Protein AF-S8DXH7-F1 (afdb_monomer_lite)

pLDDT: mean 90.13, std 8.55, range [62.81, 97.19]

Radius of gyration: 12.15 Å; chains: 1; bounding box: 29×16×32 Å

Secondary structure (DSSP, 8-state):
-HHHHHHHHHHHHHHHTS-TTS-SEEEEEETTEEEEEEHHHHHHHHHHHHHHHHHTT-

Foldseek 3Di:
DVVLLVVLVVVLVVLVPDDPVDDQWDWDDDPPDTDIDGSVVVNVVSVVSNVVVVVVVD

Structure (mmCIF, N/CA/C/O backbone):
data_AF-S8DXH7-F1
#
_entry.id   AF-S8DXH7-F1
#
loop_
_atom_site.group_PDB
_atom_site.id
_atom_site.type_symbol
_atom_site.label_atom_id
_atom_site.label_alt_id
_atom_site.label_comp_id
_atom_site.label_asym_id
_atom_site.label_entity_id
_atom_site.label_seq_id
_atom_site.pdbx_PDB_ins_code
_atom_site.Cartn_x
_atom_site.Cartn_y
_atom_site.Cartn_z
_atom_site.occupancy
_atom_site.B_iso_or_equiv
_atom_site.auth_seq_id
_atom_site.auth_comp_id
_atom_site.auth_asym_id
_atom_site.auth_atom_id
_atom_site.pdbx_PDB_model_num
ATOM 1 N N . ILE A 1 1 ? -12.306 -1.749 11.219 1.00 79.56 1 ILE A N 1
ATOM 2 C CA . ILE A 1 1 ? -11.176 -0.791 11.312 1.00 79.56 1 ILE A CA 1
ATOM 3 C C . ILE A 1 1 ? -9.860 -1.513 11.625 1.00 79.56 1 ILE A C 1
ATOM 5 O O . ILE A 1 1 ? -8.964 -1.436 10.802 1.00 79.56 1 ILE A O 1
ATOM 9 N N . PHE A 1 2 ? -9.752 -2.318 12.693 1.00 84.38 2 PHE A N 1
ATOM 10 C CA . PHE A 1 2 ? -8.539 -3.126 12.963 1.00 84.38 2 PHE A CA 1
ATOM 11 C C . PHE A 1 2 ? -8.089 -4.028 11.801 1.00 84.38 2 PHE A C 1
ATOM 13 O O . PHE A 1 2 ? -6.914 -4.038 11.450 1.00 84.38 2 PHE A O 1
ATOM 20 N N . LEU A 1 3 ? -9.023 -4.740 11.155 1.00 90.00 3 LEU A N 1
ATOM 21 C CA . LEU A 1 3 ? -8.703 -5.554 9.974 1.00 90.00 3 LEU A CA 1
ATOM 22 C C . LEU A 1 3 ? -8.147 -4.704 8.819 1.00 90.00 3 LEU A C 1
ATOM 24 O O . LEU A 1 3 ? -7.249 -5.139 8.115 1.00 90.00 3 LEU A O 1
ATOM 28 N N . GLN A 1 4 ? -8.650 -3.480 8.653 1.00 90.94 4 GLN A N 1
ATOM 29 C CA . GLN A 1 4 ? -8.190 -2.567 7.610 1.00 90.94 4 GLN A CA 1
ATOM 30 C C . GLN A 1 4 ? -6.758 -2.090 7.884 1.00 90.94 4 GLN A C 1
ATOM 32 O O . GLN A 1 4 ? -5.931 -2.131 6.982 1.00 90.94 4 GLN A O 1
ATOM 37 N N . VAL A 1 5 ? -6.447 -1.727 9.134 1.00 93.62 5 VAL A N 1
ATOM 38 C CA . VAL A 1 5 ? -5.077 -1.397 9.569 1.00 93.62 5 VAL A CA 1
ATOM 39 C C . VAL A 1 5 ? -4.123 -2.549 9.251 1.00 93.62 5 VAL A C 1
ATOM 41 O O . VAL A 1 5 ? -3.131 -2.344 8.557 1.00 93.62 5 VAL A O 1
ATOM 44 N N . ARG A 1 6 ? -4.474 -3.774 9.662 1.00 95.19 6 ARG A N 1
ATOM 45 C CA . ARG A 1 6 ? -3.648 -4.960 9.405 1.00 95.19 6 ARG A CA 1
ATOM 46 C C . ARG A 1 6 ? -3.462 -5.228 7.909 1.00 95.19 6 ARG A C 1
ATOM 48 O O . ARG A 1 6 ? -2.363 -5.570 7.492 1.00 95.19 6 ARG A O 1
ATOM 55 N N . ASN A 1 7 ? -4.511 -5.070 7.103 1.00 95.00 7 ASN A N 1
ATOM 56 C CA . ASN A 1 7 ? -4.429 -5.282 5.657 1.00 95.00 7 ASN A CA 1
ATOM 57 C C . ASN A 1 7 ? -3.457 -4.298 4.990 1.00 95.00 7 ASN A C 1
ATOM 59 O O . ASN A 1 7 ? -2.668 -4.719 4.149 1.00 95.00 7 ASN A O 1
ATOM 63 N N . HIS A 1 8 ? -3.479 -3.018 5.378 1.00 95.50 8 HIS A N 1
ATOM 64 C CA . HIS A 1 8 ? -2.534 -2.030 4.849 1.00 95.50 8 HIS A CA 1
ATOM 65 C C . HIS A 1 8 ? -1.093 -2.323 5.299 1.00 95.50 8 HIS A C 1
ATOM 67 O O . HIS A 1 8 ? -0.173 -2.224 4.492 1.00 95.50 8 HIS A O 1
ATOM 73 N N . GLU A 1 9 ? -0.881 -2.755 6.547 1.00 96.06 9 GLU A N 1
ATOM 74 C CA . GLU A 1 9 ? 0.447 -3.160 7.040 1.00 96.06 9 GLU A CA 1
ATOM 75 C C . GLU A 1 9 ? 1.011 -4.363 6.270 1.00 96.06 9 GLU A C 1
ATOM 77 O O . GLU A 1 9 ? 2.173 -4.351 5.861 1.00 96.06 9 GLU A O 1
ATOM 82 N N . VAL A 1 10 ? 0.177 -5.377 6.014 1.00 97.19 10 VAL A N 1
ATOM 83 C CA . VAL A 1 10 ? 0.560 -6.541 5.202 1.00 97.19 10 VAL A CA 1
ATOM 84 C C . VAL A 1 10 ? 0.887 -6.117 3.770 1.00 97.19 10 VAL A C 1
ATOM 86 O O . VAL A 1 10 ? 1.950 -6.476 3.272 1.00 97.19 10 VAL A O 1
ATOM 89 N N . ALA A 1 11 ? 0.045 -5.296 3.136 1.00 94.81 11 ALA A N 1
ATOM 90 C CA . ALA A 1 11 ? 0.273 -4.828 1.769 1.00 94.81 11 ALA A CA 1
ATOM 91 C C . ALA A 1 11 ? 1.591 -4.046 1.626 1.00 94.81 11 ALA A C 1
ATOM 93 O O . ALA A 1 11 ? 2.327 -4.243 0.660 1.00 94.81 11 ALA A O 1
ATOM 94 N N . ILE A 1 12 ? 1.930 -3.191 2.598 1.00 95.81 12 ILE A N 1
ATOM 95 C CA . ILE A 1 12 ? 3.216 -2.476 2.623 1.00 95.81 12 ILE A CA 1
ATOM 96 C C . ILE A 1 12 ? 4.382 -3.466 2.729 1.00 95.81 12 ILE A C 1
ATOM 98 O O . ILE A 1 12 ? 5.375 -3.319 2.016 1.00 95.81 12 ILE A O 1
ATOM 102 N N . SER A 1 13 ? 4.278 -4.479 3.593 1.00 96.19 13 SER A N 1
ATOM 103 C CA . SER A 1 13 ? 5.320 -5.503 3.728 1.00 96.19 13 SER A CA 1
ATOM 104 C C . SER A 1 13 ? 5.500 -6.311 2.440 1.00 96.19 13 SER A C 1
ATOM 106 O O . SER A 1 13 ? 6.632 -6.559 2.028 1.00 96.19 13 SER A O 1
ATOM 108 N N . GLU A 1 14 ? 4.405 -6.702 1.789 1.00 94.31 14 GLU A N 1
ATOM 109 C CA . GLU A 1 14 ? 4.426 -7.429 0.518 1.00 94.31 14 GLU A CA 1
ATOM 110 C C . GLU A 1 14 ? 5.071 -6.591 -0.591 1.00 94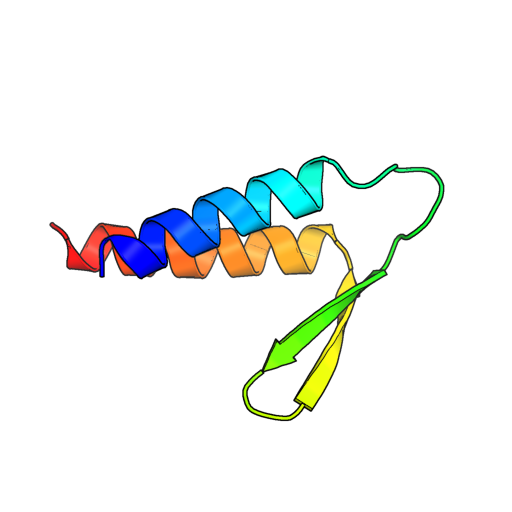.31 14 GLU A C 1
ATOM 112 O O . GLU A 1 14 ? 5.978 -7.075 -1.267 1.00 94.31 14 GLU A O 1
ATOM 117 N N . LEU A 1 15 ? 4.685 -5.317 -0.729 1.00 92.44 15 LEU A N 1
ATOM 118 C CA . LEU A 1 15 ? 5.268 -4.394 -1.710 1.00 92.44 15 LEU A CA 1
ATOM 119 C C . LEU A 1 15 ? 6.775 -4.187 -1.502 1.00 92.44 15 LEU A C 1
ATOM 121 O O . LEU A 1 15 ? 7.516 -4.166 -2.480 1.00 92.44 15 LEU A O 1
ATOM 125 N N . ASN A 1 16 ? 7.234 -4.074 -0.252 1.00 92.25 16 ASN A N 1
ATOM 126 C CA . ASN A 1 16 ? 8.659 -3.935 0.072 1.00 92.25 16 ASN A CA 1
ATOM 127 C C . ASN A 1 16 ? 9.463 -5.225 -0.153 1.00 92.25 16 ASN A C 1
ATOM 129 O O . ASN A 1 16 ? 10.674 -5.164 -0.341 1.00 92.25 16 ASN A O 1
ATOM 133 N N . SER A 1 17 ? 8.810 -6.390 -0.126 1.00 91.81 17 SER A N 1
ATOM 134 C CA . SER A 1 17 ? 9.459 -7.680 -0.392 1.00 91.81 17 SER A CA 1
ATOM 135 C C . SER A 1 17 ? 9.642 -7.982 -1.883 1.00 91.81 17 SER A C 1
ATOM 137 O O . SER A 1 17 ? 10.300 -8.964 -2.234 1.00 91.81 17 SER A O 1
ATOM 139 N N . LEU A 1 18 ? 9.062 -7.160 -2.767 1.00 88.69 18 LEU A N 1
ATOM 140 C CA . LEU A 1 18 ? 9.207 -7.341 -4.205 1.00 88.69 18 LEU A CA 1
ATOM 141 C C . LEU A 1 18 ? 10.665 -7.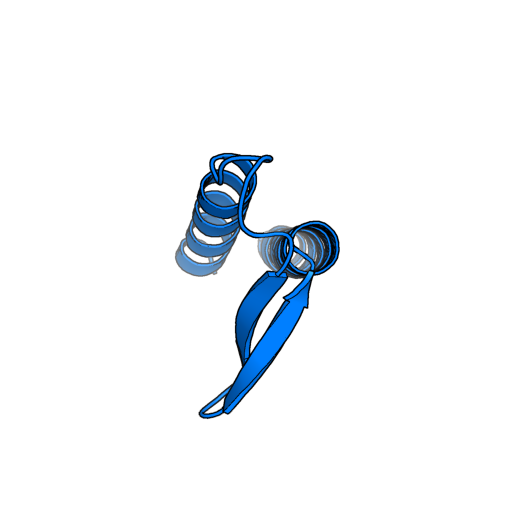102 -4.630 1.00 88.69 18 LEU A C 1
ATOM 143 O O . LEU A 1 18 ? 11.292 -6.139 -4.186 1.00 88.69 18 LEU A O 1
ATOM 147 N N . PRO A 1 19 ? 11.215 -7.951 -5.512 1.00 84.44 19 PRO A N 1
ATOM 148 C CA . PRO A 1 19 ? 12.590 -7.811 -5.962 1.00 84.44 19 PRO A CA 1
ATOM 149 C C . PRO A 1 19 ? 12.775 -6.521 -6.769 1.00 84.44 19 PRO A C 1
ATOM 151 O O . PRO A 1 19 ? 12.003 -6.221 -7.682 1.00 84.44 19 PRO A O 1
ATOM 154 N N . SER A 1 20 ? 13.857 -5.800 -6.477 1.00 72.19 20 SER A N 1
ATOM 155 C CA . SER A 1 20 ? 14.236 -4.550 -7.149 1.00 72.19 20 SER A CA 1
ATOM 156 C C . SER A 1 20 ? 14.542 -4.723 -8.639 1.00 72.19 20 SER A C 1
ATOM 158 O O . SER A 1 20 ? 14.451 -3.763 -9.401 1.00 72.19 20 SER A O 1
ATOM 160 N N . ASP A 1 21 ? 14.874 -5.944 -9.068 1.00 71.75 21 ASP A N 1
ATOM 161 C CA . ASP A 1 21 ? 15.310 -6.208 -10.438 1.00 71.75 21 ASP A CA 1
ATOM 162 C C . ASP A 1 21 ? 14.154 -6.238 -11.447 1.00 71.75 21 ASP A C 1
ATOM 164 O O . ASP A 1 21 ? 14.341 -5.796 -12.581 1.00 71.75 21 ASP A O 1
ATOM 168 N N . ARG A 1 22 ? 12.960 -6.729 -11.071 1.00 63.2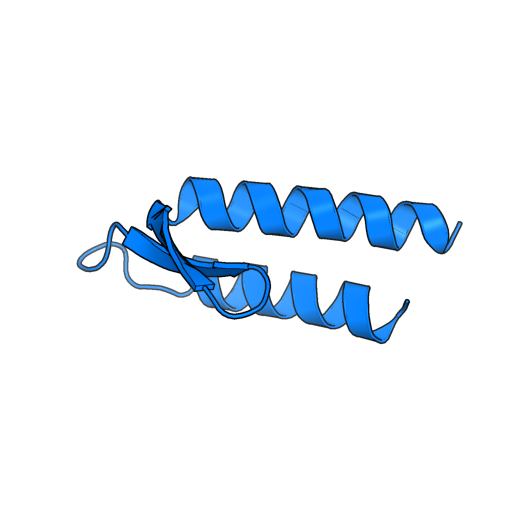8 22 ARG A N 1
ATOM 169 C CA . ARG A 1 22 ? 11.720 -6.762 -11.887 1.00 63.28 22 ARG A CA 1
ATOM 170 C C . ARG A 1 22 ? 10.535 -7.048 -10.942 1.00 63.28 22 ARG A C 1
ATOM 172 O O . ARG A 1 22 ? 10.504 -8.171 -10.445 1.00 63.28 22 ARG A O 1
ATOM 179 N N . PRO A 1 23 ? 9.549 -6.152 -10.697 1.00 62.81 23 P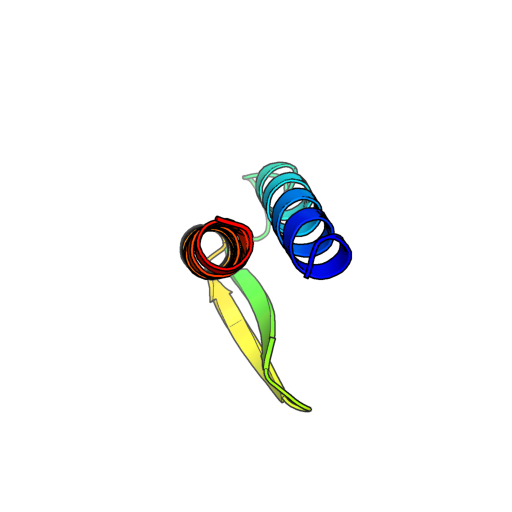RO A N 1
ATOM 180 C CA . PRO A 1 23 ? 9.020 -5.096 -11.567 1.00 62.81 23 PRO A CA 1
ATOM 181 C C . PRO A 1 23 ? 9.004 -3.686 -10.933 1.00 62.81 23 PRO A C 1
ATOM 183 O O . PRO A 1 23 ? 8.596 -3.505 -9.797 1.00 62.81 23 PRO A O 1
ATOM 186 N N . THR A 1 24 ? 9.291 -2.639 -11.711 1.00 70.38 24 THR A N 1
ATOM 187 C CA . THR A 1 24 ? 9.123 -1.233 -11.272 1.00 70.38 24 THR A CA 1
ATOM 188 C C . THR A 1 24 ? 7.664 -0.828 -11.042 1.00 70.38 24 THR A C 1
ATOM 190 O O . THR A 1 24 ? 7.386 0.196 -10.410 1.00 70.38 24 THR A O 1
ATOM 193 N N . ASN A 1 25 ? 6.719 -1.619 -11.565 1.00 86.25 25 ASN A N 1
ATOM 194 C CA . ASN A 1 25 ? 5.306 -1.280 -11.587 1.00 86.25 25 ASN A CA 1
ATOM 195 C C . ASN A 1 25 ? 4.438 -2.438 -11.080 1.00 86.25 25 ASN A C 1
ATOM 197 O O . ASN A 1 2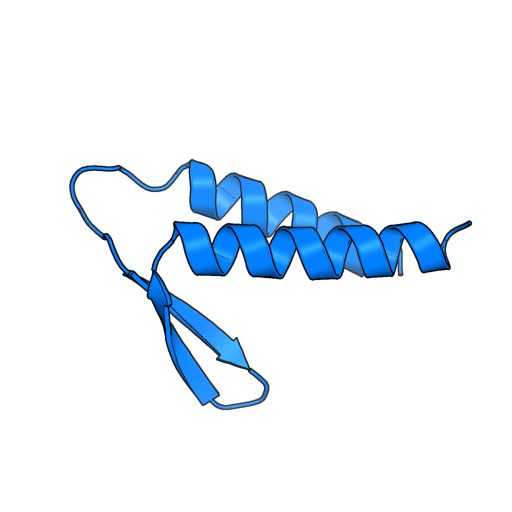5 ? 4.629 -3.590 -11.459 1.00 86.25 25 ASN A O 1
ATOM 201 N N . VAL A 1 26 ? 3.417 -2.090 -10.304 1.00 91.69 26 VAL A N 1
ATOM 202 C CA . VAL A 1 26 ? 2.382 -2.981 -9.771 1.00 91.69 26 VAL A CA 1
ATOM 203 C C . VAL A 1 26 ? 1.005 -2.514 -10.234 1.00 91.69 26 VAL A C 1
ATOM 205 O O . VAL A 1 26 ? 0.839 -1.381 -10.695 1.00 91.69 26 VAL A O 1
ATOM 208 N N . TYR A 1 27 ? 0.002 -3.377 -10.115 1.00 93.38 27 TYR A N 1
ATOM 209 C CA . TYR A 1 27 ? -1.388 -3.000 -10.344 1.00 93.38 27 TYR A CA 1
ATOM 210 C C . TYR A 1 27 ? -2.077 -2.776 -9.008 1.00 93.38 27 TYR A C 1
ATOM 212 O O . TYR A 1 27 ? -2.127 -3.674 -8.172 1.00 93.38 27 TYR A O 1
ATOM 220 N N . ARG A 1 28 ? -2.643 -1.586 -8.819 1.00 92.44 28 ARG A N 1
ATOM 221 C CA . ARG A 1 28 ? -3.471 -1.276 -7.657 1.00 92.44 28 ARG A CA 1
ATOM 222 C C . ARG A 1 28 ? -4.938 -1.365 -8.043 1.00 92.44 28 ARG A C 1
ATOM 224 O O . ARG A 1 28 ? -5.361 -0.758 -9.028 1.00 92.44 28 ARG A O 1
ATOM 231 N N . LYS A 1 29 ? -5.711 -2.110 -7.259 1.00 92.19 29 LYS A N 1
ATOM 232 C CA . LYS A 1 29 ? -7.159 -2.206 -7.427 1.00 92.19 29 LYS A CA 1
ATOM 233 C C . LYS A 1 29 ? -7.831 -0.973 -6.826 1.00 92.19 29 LYS A C 1
ATOM 235 O O . LYS A 1 29 ? -7.582 -0.627 -5.677 1.00 92.19 29 LYS A O 1
ATOM 240 N N . ASN A 1 30 ? -8.707 -0.340 -7.592 1.00 88.44 30 ASN A N 1
ATOM 241 C CA . ASN A 1 30 ? -9.635 0.670 -7.111 1.00 88.44 30 ASN A CA 1
ATOM 242 C C . ASN A 1 30 ? -11.035 0.302 -7.613 1.00 88.44 30 ASN A C 1
ATOM 244 O O 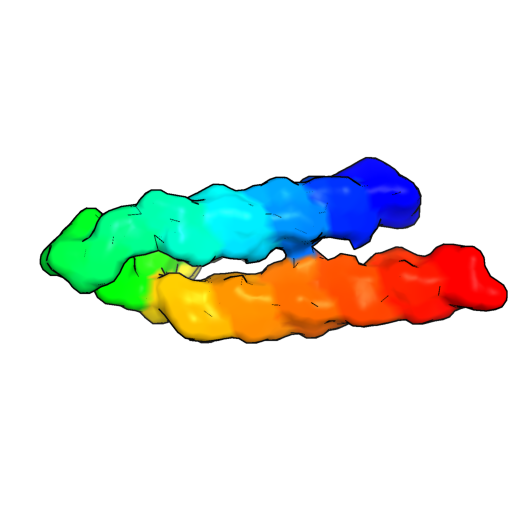. ASN A 1 30 ? -11.305 0.337 -8.816 1.00 88.44 30 ASN A O 1
ATOM 248 N N . SER A 1 31 ? -11.909 -0.098 -6.685 1.00 89.44 31 SER A N 1
ATOM 249 C CA . SER A 1 31 ? -13.194 -0.725 -7.006 1.00 89.44 31 SER A CA 1
ATOM 250 C C . SER A 1 31 ? -12.988 -1.933 -7.938 1.00 89.44 31 SER A C 1
ATOM 252 O O . SER A 1 31 ? -12.214 -2.829 -7.608 1.00 89.44 31 SER A O 1
ATOM 254 N N . ASN A 1 32 ? -13.631 -1.970 -9.102 1.00 94.75 32 ASN A N 1
ATOM 255 C CA . ASN A 1 32 ? -13.516 -3.066 -10.069 1.00 94.75 32 ASN A CA 1
ATOM 256 C C . ASN A 1 32 ? -12.388 -2.883 -11.094 1.00 94.75 32 ASN A C 1
ATOM 258 O O . ASN A 1 32 ? -12.240 -3.712 -11.988 1.00 94.75 32 ASN A O 1
ATOM 262 N N . LEU A 1 33 ? -11.601 -1.811 -10.990 1.00 95.62 33 LEU A N 1
ATOM 263 C CA . LEU A 1 33 ? -10.571 -1.469 -11.965 1.00 95.62 33 LEU A CA 1
ATOM 264 C C . LEU A 1 33 ? -9.174 -1.633 -11.373 1.00 95.62 33 LEU A C 1
ATOM 266 O O . LEU A 1 33 ? -8.946 -1.376 -10.192 1.00 95.62 33 LEU A O 1
ATOM 270 N N . PHE A 1 34 ? -8.227 -2.029 -12.217 1.00 94.44 34 PHE A N 1
ATOM 271 C CA . PHE A 1 34 ? -6.817 -2.137 -11.863 1.00 94.44 34 PHE A CA 1
ATOM 272 C C . PHE A 1 34 ? -6.027 -1.063 -12.600 1.00 94.44 34 PHE A C 1
ATOM 274 O O . PHE A 1 34 ? -6.098 -0.956 -13.823 1.00 94.44 34 PHE A O 1
ATOM 281 N N . PHE A 1 35 ? -5.247 -0.287 -11.856 1.00 93.62 35 PHE A N 1
ATOM 282 C CA . PHE A 1 35 ? -4.428 0.790 -12.397 1.00 93.62 35 PHE A CA 1
ATOM 283 C C . PHE A 1 35 ? -2.955 0.460 -12.208 1.00 93.62 35 PHE A C 1
ATOM 285 O O . PHE A 1 35 ? -2.514 0.142 -11.102 1.00 93.62 35 PHE A O 1
ATOM 292 N N . ARG A 1 36 ? -2.182 0.552 -13.291 1.00 94.25 36 ARG A N 1
ATOM 293 C CA . ARG A 1 36 ? -0.730 0.395 -13.233 1.00 94.25 36 ARG A CA 1
ATOM 294 C C . ARG A 1 36 ? -0.119 1.592 -12.500 1.00 94.25 36 ARG A C 1
ATOM 296 O O . ARG A 1 36 ? -0.380 2.737 -12.856 1.00 94.25 36 ARG A O 1
ATOM 303 N N . THR A 1 37 ? 0.721 1.330 -11.510 1.00 92.81 37 THR A N 1
ATOM 304 C CA . THR A 1 37 ? 1.433 2.340 -10.717 1.00 92.81 37 THR A CA 1
ATOM 305 C C . THR A 1 37 ? 2.859 1.876 -10.427 1.00 92.81 37 THR A C 1
ATOM 307 O O . THR A 1 37 ? 3.164 0.702 -10.605 1.00 92.81 37 THR A O 1
ATOM 310 N N . ALA A 1 38 ? 3.738 2.781 -10.001 1.00 92.38 38 ALA A N 1
ATOM 311 C CA . ALA A 1 38 ? 5.056 2.421 -9.475 1.00 92.38 38 ALA A CA 1
ATOM 312 C C . ALA A 1 38 ? 4.940 1.856 -8.048 1.00 92.38 38 ALA A C 1
ATOM 314 O O . ALA A 1 38 ? 4.012 2.244 -7.328 1.00 92.38 38 ALA A O 1
ATOM 315 N N . ILE A 1 39 ? 5.879 0.993 -7.639 1.00 91.62 39 ILE A N 1
ATOM 316 C CA . ILE A 1 39 ? 5.926 0.419 -6.278 1.00 91.62 39 ILE A CA 1
ATOM 317 C C . ILE A 1 39 ? 5.938 1.526 -5.219 1.00 91.62 39 ILE A C 1
ATOM 319 O O . ILE A 1 39 ? 5.069 1.536 -4.354 1.00 91.62 39 ILE A O 1
ATOM 323 N N . ASP A 1 40 ? 6.815 2.523 -5.352 1.00 91.69 40 ASP A N 1
ATOM 324 C CA . ASP A 1 40 ? 6.930 3.621 -4.379 1.00 91.69 40 ASP A CA 1
ATOM 325 C C . ASP A 1 40 ? 5.611 4.386 -4.208 1.00 91.69 40 ASP A C 1
ATOM 327 O O . ASP A 1 40 ? 5.202 4.737 -3.101 1.00 91.69 40 ASP A O 1
ATOM 331 N N . LYS A 1 41 ? 4.890 4.598 -5.317 1.00 93.12 41 LYS A N 1
ATOM 332 C CA . LYS A 1 41 ? 3.568 5.237 -5.301 1.00 93.12 41 LYS A CA 1
ATOM 333 C C . LYS A 1 41 ? 2.509 4.350 -4.649 1.00 93.12 41 LYS A C 1
ATOM 335 O O . LYS A 1 41 ? 1.601 4.878 -4.012 1.00 93.12 41 LYS A O 1
ATOM 340 N N . ALA A 1 42 ? 2.597 3.031 -4.820 1.00 93.81 42 ALA A N 1
ATOM 341 C CA . ALA A 1 42 ? 1.709 2.090 -4.147 1.00 93.81 42 ALA A CA 1
ATOM 342 C C . ALA A 1 42 ? 1.970 2.083 -2.634 1.00 93.81 42 ALA A C 1
ATOM 344 O O . ALA A 1 42 ? 1.023 2.245 -1.871 1.00 93.81 42 ALA A O 1
ATOM 345 N N . ILE A 1 43 ? 3.237 2.017 -2.211 1.00 94.50 43 ILE A N 1
ATOM 346 C CA . ILE A 1 43 ? 3.640 2.071 -0.797 1.00 94.50 43 ILE A CA 1
ATOM 347 C C . ILE A 1 43 ? 3.152 3.369 -0.149 1.00 94.50 43 ILE A C 1
ATOM 349 O O . ILE A 1 43 ? 2.491 3.327 0.886 1.00 94.50 43 ILE A O 1
ATOM 353 N N . ALA A 1 44 ? 3.402 4.523 -0.777 1.00 95.81 44 ALA A N 1
ATOM 354 C CA . ALA A 1 44 ? 2.960 5.815 -0.252 1.00 95.81 44 ALA A CA 1
ATOM 355 C C . ALA A 1 44 ? 1.431 5.899 -0.100 1.00 95.81 44 ALA A C 1
ATOM 357 O O . ALA A 1 44 ? 0.924 6.506 0.846 1.00 95.81 44 ALA A O 1
ATOM 358 N N . ALA A 1 45 ? 0.683 5.285 -1.020 1.00 94.88 45 ALA A N 1
ATOM 359 C CA . ALA A 1 45 ? -0.767 5.254 -0.941 1.00 94.88 45 ALA A CA 1
ATOM 360 C C . ALA A 1 45 ? -1.272 4.340 0.185 1.00 94.88 45 ALA A C 1
ATOM 362 O O . ALA A 1 45 ? -2.170 4.747 0.919 1.00 94.88 45 ALA A O 1
ATOM 363 N N . GLU A 1 46 ? -0.693 3.148 0.353 1.00 95.69 46 GLU A N 1
ATOM 364 C CA . GLU A 1 46 ? -1.043 2.249 1.460 1.00 95.69 46 GLU A CA 1
ATOM 365 C C . GLU A 1 46 ? -0.666 2.854 2.820 1.00 95.69 46 GLU A C 1
ATOM 367 O O . GLU A 1 46 ? -1.458 2.776 3.757 1.00 95.69 46 GLU A O 1
ATOM 372 N N . GLN A 1 47 ? 0.469 3.558 2.920 1.00 96.56 47 GLN A N 1
ATOM 373 C CA . GLN A 1 47 ? 0.847 4.277 4.141 1.00 96.56 47 GLN A CA 1
ATOM 374 C C . GLN A 1 47 ? -0.172 5.370 4.485 1.00 96.56 47 GLN A C 1
ATOM 376 O O . GLN A 1 47 ? -0.584 5.495 5.634 1.00 96.56 47 GLN A O 1
ATOM 381 N N . LYS A 1 48 ? -0.627 6.146 3.495 1.00 96.56 48 LYS A N 1
ATOM 382 C CA . LYS A 1 48 ? -1.640 7.187 3.713 1.00 96.56 48 LYS A CA 1
ATOM 383 C C . LYS A 1 48 ? -2.958 6.609 4.244 1.00 96.56 48 LYS A C 1
ATOM 385 O O . LYS A 1 48 ? -3.552 7.182 5.157 1.00 96.56 48 LYS A O 1
ATOM 390 N N . GLU A 1 49 ? -3.421 5.496 3.677 1.00 94.75 49 GLU A N 1
ATOM 391 C CA . GLU A 1 49 ? -4.643 4.822 4.136 1.00 94.75 49 GLU A CA 1
ATOM 392 C C . GLU A 1 49 ? -4.462 4.205 5.531 1.00 94.75 49 GLU A C 1
ATOM 394 O O . GLU A 1 49 ? -5.365 4.301 6.365 1.00 94.75 49 GLU A O 1
ATOM 399 N N . LEU A 1 50 ? -3.280 3.650 5.822 1.00 95.81 50 LEU A N 1
ATOM 400 C CA . LEU A 1 50 ? -2.919 3.142 7.144 1.00 95.81 50 LEU A CA 1
ATOM 401 C C . LEU A 1 50 ? -2.992 4.236 8.215 1.00 95.81 50 LEU A C 1
ATOM 403 O O . LEU A 1 50 ? -3.649 4.032 9.237 1.00 95.81 50 LEU A O 1
ATOM 407 N N . GLU A 1 51 ? -2.377 5.397 7.975 1.00 96.38 51 GLU A N 1
ATOM 408 C CA . GLU A 1 51 ? -2.430 6.532 8.907 1.00 96.38 51 GLU A CA 1
ATOM 409 C C . GLU A 1 51 ? -3.868 7.020 9.113 1.00 96.38 51 GLU A C 1
ATOM 411 O O . GLU A 1 51 ? -4.296 7.247 10.245 1.00 96.38 51 GLU A O 1
ATOM 416 N N . SER A 1 52 ? -4.667 7.103 8.042 1.00 95.12 52 SER A N 1
ATOM 417 C CA . SER A 1 52 ? -6.086 7.462 8.156 1.00 95.12 52 SER A CA 1
ATOM 418 C C . SER A 1 52 ? -6.882 6.440 8.976 1.00 95.12 52 SER A C 1
ATOM 420 O O . SER A 1 52 ? -7.746 6.817 9.768 1.00 95.12 52 SER A O 1
ATOM 422 N N . ALA A 1 53 ? -6.607 5.145 8.806 1.00 93.56 53 ALA A N 1
ATOM 423 C CA . ALA A 1 53 ? -7.271 4.082 9.550 1.00 93.56 53 ALA A CA 1
ATOM 424 C C . ALA A 1 53 ? -6.850 4.060 11.029 1.00 93.56 53 ALA A C 1
ATOM 426 O O . ALA A 1 53 ? -7.709 3.865 11.890 1.00 93.56 53 ALA A O 1
ATOM 427 N N . LYS A 1 54 ? -5.567 4.304 11.331 1.00 93.44 54 LYS A N 1
ATOM 428 C CA . LYS A 1 54 ? -5.045 4.435 12.701 1.00 93.44 54 LYS A CA 1
ATOM 429 C C . LYS A 1 54 ? -5.624 5.657 13.413 1.00 93.44 54 LYS A C 1
ATOM 431 O O . LYS A 1 54 ? -6.062 5.525 14.550 1.00 93.44 54 LYS A O 1
ATOM 436 N N . ALA A 1 55 ? -5.729 6.797 12.732 1.00 93.75 55 ALA A N 1
ATOM 437 C CA . ALA A 1 55 ? -6.337 8.009 13.286 1.00 93.75 55 ALA A CA 1
ATOM 438 C C . ALA A 1 55 ? -7.820 7.828 13.663 1.00 93.75 55 ALA A C 1
ATOM 440 O O . ALA A 1 55 ? -8.300 8.489 14.570 1.00 93.75 55 ALA A O 1
ATOM 441 N N . LYS A 1 56 ? -8.551 6.922 12.997 1.00 90.88 56 LYS A N 1
ATOM 442 C CA . LYS A 1 56 ? -9.951 6.583 13.331 1.00 90.88 56 LYS A CA 1
ATOM 443 C C . LYS A 1 56 ? -10.093 5.606 14.506 1.00 90.88 56 LYS A C 1
ATOM 445 O O . LYS A 1 56 ? -11.219 5.301 14.893 1.00 90.88 56 LYS A O 1
ATOM 450 N N . LEU A 1 57 ? -8.988 5.031 14.985 1.00 85.75 57 LEU A N 1
ATOM 451 C CA . LEU A 1 57 ? -8.954 4.177 16.178 1.00 85.75 57 LEU A CA 1
ATOM 452 C C . LEU A 1 57 ? -8.599 4.957 17.451 1.00 85.75 57 LEU A C 1
ATOM 454 O O . LEU A 1 57 ? -8.778 4.407 18.536 1.00 85.75 57 LEU A O 1
ATOM 458 N N . GLN A 1 58 ? -8.069 6.176 17.306 1.00 63.62 58 GLN A N 1
ATOM 459 C CA . GLN A 1 58 ? -7.841 7.128 18.396 1.00 63.62 58 GLN A CA 1
ATOM 460 C C . GLN A 1 58 ? -9.130 7.884 18.719 1.00 63.62 58 GLN A C 1
ATOM 462 O O . GLN A 1 58 ? -9.318 8.185 19.916 1.00 63.62 58 GLN A O 1
#

Organism: NCBI:txid192259

Sequence (58 aa):
IFLQVRNHEVAISELNSLPSDRPTNVYRKNSNLFFRTAIDKAIAAEQKELESAKAKLQ